Protein AF-A0A4Q6B1T3-F1 (afdb_monomer_lite)

Foldseek 3Di:
DPDPPLPWDKDKWAFAPVCLVVLVVLVVVCVVLPWDWDDGDSVRRITITIHSDPVSSVPRPRTPGD

Structure (mmCIF, N/CA/C/O backbone):
data_AF-A0A4Q6B1T3-F1
#
_entry.id   AF-A0A4Q6B1T3-F1
#
loop_
_atom_site.group_PDB
_atom_site.id
_atom_site.type_symbol
_atom_site.label_atom_id
_atom_site.label_alt_id
_atom_site.label_comp_id
_atom_site.label_asym_id
_atom_site.label_entity_id
_atom_site.label_seq_id
_atom_site.pdbx_PDB_ins_code
_atom_site.Cartn_x
_atom_site.Cartn_y
_atom_site.Cartn_z
_atom_site.occupancy
_atom_site.B_iso_or_equiv
_atom_site.auth_seq_id
_atom_site.auth_comp_id
_atom_site.auth_asym_id
_atom_site.auth_atom_id
_atom_site.pdbx_PDB_model_num
ATOM 1 N N . MET A 1 1 ? -14.505 9.674 28.746 1.00 39.28 1 MET A N 1
ATOM 2 C CA . MET A 1 1 ? -14.913 9.238 27.391 1.00 39.28 1 MET A CA 1
ATOM 3 C C . MET A 1 1 ? -13.856 8.290 26.826 1.00 39.28 1 MET A C 1
ATOM 5 O O . MET A 1 1 ? -12.801 8.755 26.418 1.00 39.2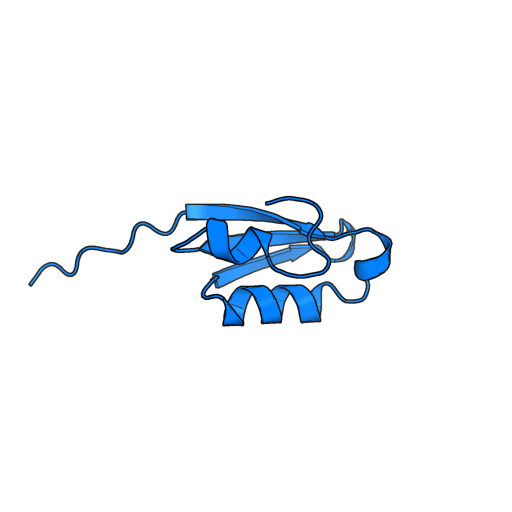8 1 MET A O 1
ATOM 9 N N . LYS A 1 2 ? -14.073 6.967 26.851 1.00 41.19 2 LYS A N 1
ATOM 10 C CA . LYS A 1 2 ? -13.166 6.009 26.192 1.00 41.19 2 LYS A CA 1
ATOM 11 C C . LYS A 1 2 ? -13.559 5.951 24.713 1.00 41.19 2 LYS A C 1
ATOM 13 O O . LYS A 1 2 ? -14.535 5.293 24.373 1.00 41.19 2 LYS A O 1
ATOM 18 N N . LYS A 1 3 ? -12.870 6.711 23.852 1.00 42.50 3 LYS A N 1
ATOM 19 C CA . LYS A 1 3 ? -13.027 6.597 22.393 1.00 42.50 3 LYS A CA 1
ATOM 20 C C . LYS A 1 3 ? -12.717 5.146 22.023 1.00 42.50 3 LYS A C 1
ATOM 22 O O . LYS A 1 3 ? -11.595 4.696 22.238 1.00 42.50 3 LYS A O 1
ATOM 27 N N . GLY A 1 4 ? -13.718 4.410 21.541 1.00 42.25 4 GLY A N 1
ATOM 28 C CA . GLY A 1 4 ? -13.521 3.069 21.007 1.00 42.25 4 GLY A CA 1
ATOM 29 C C . GLY A 1 4 ? -12.479 3.150 19.901 1.00 42.25 4 GLY A C 1
ATOM 30 O O . GLY A 1 4 ? -12.715 3.794 18.881 1.00 42.25 4 GLY A O 1
ATOM 31 N N . ALA A 1 5 ? -11.301 2.574 20.131 1.00 51.78 5 ALA A N 1
ATOM 32 C CA . ALA A 1 5 ? -10.301 2.435 19.090 1.00 51.78 5 ALA A CA 1
ATOM 33 C C . ALA A 1 5 ? -10.963 1.649 17.954 1.00 51.78 5 ALA A C 1
ATOM 35 O O . ALA A 1 5 ? -11.338 0.489 18.148 1.00 51.78 5 ALA A O 1
ATOM 36 N N . LYS A 1 6 ? -11.172 2.284 16.791 1.00 58.66 6 LYS A N 1
ATOM 37 C CA . LYS A 1 6 ? -11.469 1.549 15.556 1.00 58.66 6 LYS A CA 1
ATOM 38 C C . LYS A 1 6 ? -10.400 0.464 15.472 1.00 58.66 6 LYS A C 1
ATOM 40 O O . LYS A 1 6 ? -9.223 0.803 15.422 1.00 58.66 6 LYS A O 1
ATOM 45 N N . LYS A 1 7 ? -10.793 -0.811 15.570 1.00 71.38 7 LYS A N 1
ATOM 46 C CA . LYS A 1 7 ? -9.862 -1.941 15.499 1.00 71.38 7 LYS A CA 1
ATOM 47 C C . LYS A 1 7 ? -9.190 -1.888 14.130 1.00 71.38 7 LYS A C 1
ATOM 49 O O . LYS A 1 7 ? -9.782 -2.325 13.149 1.00 71.38 7 LYS A O 1
ATOM 54 N N . THR A 1 8 ? -7.998 -1.308 14.061 1.00 82.38 8 THR A N 1
ATOM 55 C CA . THR A 1 8 ? -7.183 -1.338 12.855 1.00 82.38 8 THR A CA 1
ATOM 56 C C . THR A 1 8 ? -6.620 -2.746 12.716 1.00 82.38 8 THR A C 1
ATOM 58 O O . THR A 1 8 ? -6.111 -3.334 13.672 1.00 82.38 8 THR A O 1
ATOM 61 N N . LYS A 1 9 ? -6.789 -3.335 11.536 1.00 88.00 9 LYS A N 1
ATOM 62 C CA . LYS A 1 9 ? -6.240 -4.644 11.198 1.00 88.00 9 LYS A CA 1
ATOM 63 C C . LYS A 1 9 ? -4.961 -4.440 10.411 1.00 88.00 9 LYS A C 1
ATOM 65 O O . LYS A 1 9 ? -4.904 -3.551 9.567 1.00 88.00 9 LYS A O 1
ATOM 70 N N . LYS A 1 10 ? -3.959 -5.272 10.678 1.00 91.50 10 LYS A N 1
ATOM 71 C CA . LYS A 1 10 ? -2.771 -5.347 9.829 1.00 91.50 10 LYS A CA 1
ATOM 72 C C . LYS A 1 10 ? -3.146 -6.002 8.503 1.00 91.50 10 LYS A C 1
ATOM 74 O O . LYS A 1 10 ? -3.973 -6.913 8.500 1.00 91.50 10 LYS A O 1
ATOM 79 N N . PHE A 1 11 ? -2.548 -5.539 7.418 1.00 91.50 11 PHE A N 1
ATOM 80 C CA . PHE A 1 11 ? -2.717 -6.110 6.090 1.00 91.50 11 PHE A CA 1
ATOM 81 C C . PHE A 1 11 ? -1.368 -6.216 5.379 1.00 91.50 11 PHE A C 1
ATOM 83 O O . PHE A 1 11 ? -0.407 -5.525 5.735 1.00 91.50 11 PHE A O 1
ATOM 90 N N . ILE A 1 12 ? -1.319 -7.099 4.386 1.00 92.88 12 ILE A N 1
ATOM 91 C CA . ILE A 1 12 ? -0.172 -7.283 3.502 1.00 92.88 12 ILE A CA 1
ATOM 92 C C . ILE A 1 12 ? -0.722 -7.242 2.082 1.00 92.88 12 ILE A C 1
ATOM 94 O O . ILE A 1 12 ? -1.278 -8.221 1.602 1.00 92.88 12 ILE A O 1
ATOM 98 N N . ALA A 1 13 ? -0.581 -6.097 1.427 1.00 91.69 13 ALA A N 1
ATOM 99 C CA . ALA A 1 13 ? -0.932 -5.946 0.029 1.00 91.69 13 ALA A CA 1
ATOM 100 C C . ALA A 1 13 ? 0.231 -6.416 -0.847 1.00 91.69 13 ALA A C 1
ATOM 102 O O . ALA A 1 13 ? 1.376 -6.010 -0.650 1.00 91.69 13 ALA A O 1
ATOM 103 N N . VAL A 1 14 ? -0.070 -7.248 -1.832 1.00 92.56 14 VAL A N 1
ATOM 104 C CA . VAL A 1 14 ? 0.847 -7.637 -2.901 1.00 92.56 14 VAL A CA 1
ATOM 105 C C . VAL A 1 14 ? 0.441 -6.864 -4.143 1.00 92.56 14 VAL A C 1
ATOM 107 O O . VAL A 1 14 ? -0.715 -6.919 -4.552 1.00 92.56 14 VAL A O 1
ATOM 110 N N . VAL A 1 15 ? 1.381 -6.140 -4.728 1.00 91.69 15 VAL A N 1
ATOM 111 C CA . VAL A 1 15 ? 1.229 -5.370 -5.961 1.00 91.69 15 VAL A CA 1
ATOM 112 C C . VAL A 1 15 ? 1.492 -6.270 -7.167 1.00 91.69 15 VAL A C 1
ATOM 114 O O . VAL A 1 15 ? 2.248 -7.240 -7.082 1.00 91.69 15 VAL A O 1
ATOM 117 N N . GLU A 1 16 ? 0.823 -5.991 -8.281 1.00 89.12 16 GLU A N 1
ATOM 118 C CA . GLU A 1 16 ? 1.064 -6.686 -9.546 1.00 89.12 16 GLU A CA 1
ATOM 119 C C . GLU A 1 16 ? 2.491 -6.420 -10.058 1.00 89.12 16 GLU A C 1
ATOM 121 O O . GLU A 1 16 ? 3.027 -5.322 -9.908 1.00 89.12 16 GLU A O 1
ATOM 126 N N . GLU A 1 17 ? 3.135 -7.429 -10.652 1.00 84.50 17 GLU A N 1
ATOM 127 C CA . GLU A 1 17 ? 4.550 -7.347 -11.056 1.00 84.50 17 GLU A CA 1
ATOM 128 C C . GLU A 1 17 ? 4.805 -6.245 -12.098 1.00 84.50 17 GLU A C 1
ATOM 130 O O . GLU A 1 17 ? 5.847 -5.596 -12.070 1.00 84.50 17 GLU A O 1
ATOM 135 N N . ASP A 1 18 ? 3.835 -5.976 -12.971 1.00 85.94 18 ASP A N 1
ATOM 136 C CA . ASP A 1 18 ? 3.869 -4.912 -13.981 1.00 85.94 18 ASP A CA 1
ATOM 137 C C . ASP A 1 18 ? 3.602 -3.508 -13.403 1.00 85.94 18 ASP A C 1
ATOM 139 O O . ASP A 1 18 ? 3.867 -2.501 -14.061 1.00 85.94 18 ASP A O 1
ATOM 143 N N . GLN A 1 19 ? 3.090 -3.424 -12.171 1.00 84.06 19 GLN A N 1
ATOM 144 C CA . GLN A 1 19 ? 2.856 -2.175 -11.441 1.00 84.06 19 GLN A CA 1
ATOM 145 C C . GLN A 1 19 ? 3.843 -1.976 -10.278 1.00 84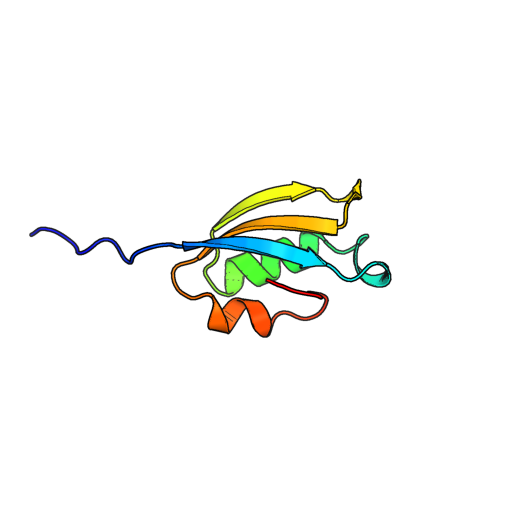.06 19 GLN A C 1
ATOM 147 O O . GLN A 1 19 ? 3.739 -0.981 -9.559 1.00 84.06 19 GLN A O 1
ATOM 152 N N . ALA A 1 20 ? 4.829 -2.866 -10.100 1.00 82.44 20 ALA A N 1
ATOM 153 C CA . ALA A 1 20 ? 5.819 -2.776 -9.023 1.00 82.44 20 ALA A CA 1
ATOM 154 C C . ALA A 1 20 ? 6.626 -1.463 -9.063 1.00 82.44 20 ALA A C 1
ATOM 156 O O . ALA A 1 20 ? 6.943 -0.895 -8.019 1.00 82.44 20 ALA A O 1
ATOM 157 N N . GLU A 1 21 ? 6.884 -0.915 -10.254 1.00 87.12 21 GLU A N 1
ATOM 158 C CA . GLU A 1 21 ? 7.532 0.397 -10.417 1.00 87.12 21 GLU A CA 1
ATOM 159 C C . GLU A 1 21 ? 6.675 1.558 -9.882 1.00 87.12 21 GLU A C 1
ATOM 161 O O . GLU A 1 21 ? 7.207 2.591 -9.480 1.00 87.12 21 GLU A O 1
ATOM 166 N N . LYS A 1 22 ? 5.351 1.370 -9.811 1.00 89.62 22 LYS A N 1
ATOM 167 C CA . LYS A 1 22 ? 4.369 2.336 -9.292 1.00 89.62 22 LYS A CA 1
ATOM 168 C C . LYS A 1 22 ? 3.902 2.005 -7.876 1.00 89.62 22 LYS A C 1
ATOM 170 O O . LYS A 1 22 ? 2.903 2.545 -7.404 1.00 89.62 22 LYS A O 1
ATOM 175 N N . ILE A 1 23 ? 4.616 1.136 -7.161 1.00 91.00 23 ILE A N 1
ATOM 176 C CA . ILE A 1 23 ? 4.265 0.738 -5.789 1.00 91.00 23 ILE A CA 1
ATOM 177 C C . ILE A 1 23 ? 4.132 1.939 -4.840 1.00 91.00 23 ILE A C 1
ATOM 179 O O . ILE A 1 23 ? 3.321 1.906 -3.917 1.00 91.00 23 ILE A O 1
ATOM 183 N N . ALA A 1 24 ? 4.898 3.009 -5.072 1.00 90.50 24 ALA A N 1
ATOM 184 C CA . ALA A 1 24 ? 4.792 4.247 -4.307 1.00 90.50 24 ALA A CA 1
ATOM 185 C C . ALA A 1 24 ? 3.428 4.929 -4.511 1.00 90.50 24 ALA A C 1
ATOM 187 O O . ALA A 1 24 ? 2.787 5.306 -3.530 1.00 90.50 24 ALA A O 1
ATOM 188 N N . ASP A 1 25 ? 2.952 4.998 -5.757 1.00 92.06 25 ASP A N 1
ATOM 189 C CA . ASP A 1 25 ? 1.643 5.564 -6.092 1.00 92.06 25 ASP A CA 1
ATOM 190 C C . ASP A 1 25 ? 0.513 4.720 -5.484 1.00 92.06 25 ASP A C 1
ATOM 192 O O . ASP A 1 25 ? -0.409 5.258 -4.873 1.00 92.06 25 ASP A O 1
ATOM 196 N N . ILE A 1 26 ? 0.625 3.389 -5.561 1.00 91.50 26 ILE A N 1
ATOM 197 C CA . ILE A 1 26 ? -0.341 2.447 -4.969 1.00 91.50 26 ILE A CA 1
ATOM 198 C C . ILE A 1 26 ? -0.370 2.578 -3.441 1.00 91.50 26 ILE A C 1
ATOM 200 O O . ILE A 1 26 ? -1.438 2.565 -2.827 1.00 91.50 26 ILE A O 1
ATOM 204 N N . ALA A 1 27 ? 0.792 2.742 -2.803 1.00 91.88 27 ALA A N 1
ATOM 205 C CA . ALA A 1 27 ? 0.871 2.988 -1.368 1.00 91.88 27 ALA A CA 1
ATOM 206 C C . ALA A 1 27 ? 0.168 4.297 -0.978 1.00 91.88 27 ALA A C 1
ATOM 208 O O . ALA A 1 27 ? -0.488 4.351 0.063 1.00 91.88 27 ALA A O 1
ATOM 209 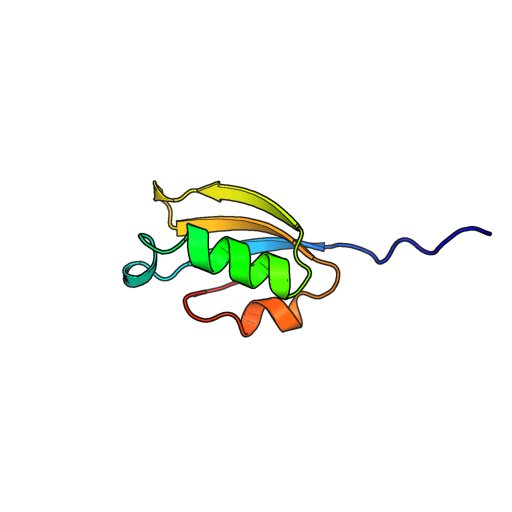N N . ASP A 1 28 ? 0.262 5.341 -1.800 1.00 92.62 28 ASP A N 1
ATOM 210 C CA . ASP A 1 28 ? -0.448 6.596 -1.561 1.00 92.62 28 ASP A CA 1
ATOM 211 C C . ASP A 1 28 ? -1.955 6.494 -1.842 1.00 92.62 28 ASP A C 1
ATOM 213 O O . ASP A 1 28 ? -2.744 7.100 -1.113 1.00 92.62 28 ASP A O 1
ATOM 217 N N . GLU A 1 29 ? -2.391 5.688 -2.815 1.00 92.25 29 GLU A N 1
ATOM 218 C CA . GLU A 1 29 ? -3.813 5.354 -2.992 1.00 92.25 29 GLU A CA 1
ATOM 219 C C . GLU A 1 29 ? -4.377 4.615 -1.774 1.00 92.25 29 GL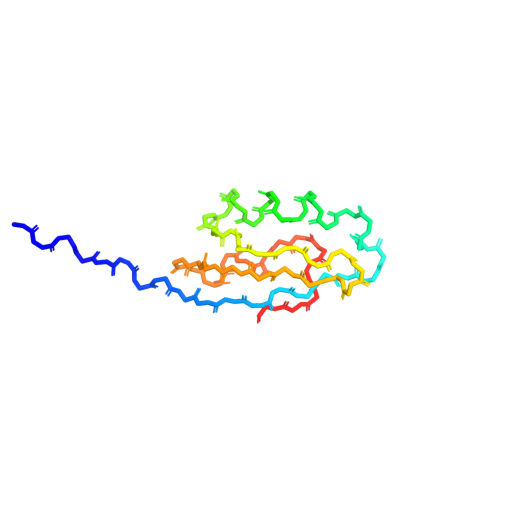U A C 1
ATOM 221 O O . GLU A 1 29 ? -5.407 5.016 -1.229 1.00 92.25 29 GLU A O 1
ATOM 226 N N . LEU A 1 30 ? -3.656 3.616 -1.256 1.00 90.69 30 LEU A N 1
ATOM 227 C CA . LEU A 1 30 ? -4.027 2.917 -0.024 1.00 90.69 30 LEU A CA 1
ATOM 228 C C . LEU A 1 30 ? -4.179 3.888 1.159 1.00 90.69 30 LEU A C 1
ATOM 230 O O . LEU A 1 30 ? -5.126 3.770 1.943 1.00 90.69 30 LEU A O 1
ATOM 234 N N . LYS A 1 31 ? -3.291 4.886 1.281 1.00 91.19 31 LYS A N 1
ATOM 235 C CA . LYS A 1 31 ? -3.417 5.931 2.313 1.00 91.19 31 LYS A CA 1
ATOM 236 C C . LYS A 1 31 ? -4.675 6.774 2.138 1.00 91.19 31 LYS A C 1
ATOM 238 O O . LYS A 1 31 ? -5.333 7.079 3.133 1.00 91.19 31 LYS A O 1
ATOM 243 N N . LYS A 1 32 ? -5.029 7.137 0.901 1.00 90.88 32 LYS A N 1
ATOM 244 C CA . LYS A 1 32 ? -6.257 7.896 0.598 1.00 90.88 32 LYS A CA 1
ATOM 245 C C . LYS A 1 32 ? -7.519 7.119 0.977 1.00 90.88 32 LYS A C 1
ATOM 247 O O . LYS A 1 32 ? -8.459 7.722 1.489 1.00 90.88 32 LYS A O 1
ATOM 252 N N . GLU A 1 33 ? -7.501 5.795 0.837 1.00 88.94 33 GLU A N 1
ATOM 253 C CA . GLU A 1 33 ? -8.586 4.904 1.284 1.00 88.94 33 GLU A CA 1
ATOM 254 C C . GLU A 1 33 ? -8.669 4.741 2.816 1.00 88.94 33 GLU A C 1
ATOM 256 O O . GLU A 1 33 ? -9.628 4.174 3.353 1.00 88.94 33 GLU A O 1
ATOM 261 N N . GLY A 1 34 ? -7.697 5.293 3.546 1.00 88.00 34 GLY A N 1
ATOM 262 C CA . GLY A 1 34 ? -7.654 5.302 5.005 1.00 88.00 34 GLY A CA 1
ATOM 263 C C . GLY A 1 34 ? -6.756 4.227 5.613 1.00 88.00 34 GLY A C 1
ATOM 264 O O . GLY A 1 34 ? -6.839 3.993 6.823 1.00 88.00 34 GLY A O 1
ATOM 265 N N . ALA A 1 35 ? -5.901 3.581 4.815 1.00 91.06 35 ALA A N 1
ATOM 266 C CA . ALA A 1 35 ? -4.821 2.762 5.345 1.00 91.06 35 ALA A CA 1
ATOM 267 C C . ALA A 1 35 ? -3.685 3.631 5.904 1.00 91.06 35 ALA A C 1
ATOM 269 O O . ALA A 1 35 ? -3.411 4.739 5.457 1.00 91.06 35 ALA A O 1
ATOM 270 N N . 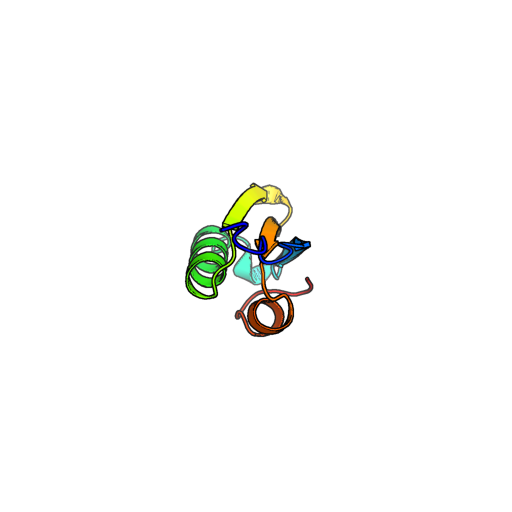SER A 1 36 ? -2.978 3.099 6.887 1.00 92.75 36 SER A N 1
ATOM 271 C CA . SER A 1 36 ? -1.691 3.598 7.353 1.00 92.75 36 SER A CA 1
ATOM 272 C C . SER A 1 36 ? -0.628 2.626 6.876 1.00 92.75 36 SER A C 1
ATOM 274 O O . SER A 1 36 ? -0.682 1.449 7.219 1.00 92.75 36 SER A O 1
ATOM 276 N N . ILE A 1 37 ? 0.300 3.098 6.051 1.00 92.94 37 ILE A N 1
ATOM 277 C CA . ILE A 1 37 ? 1.374 2.264 5.511 1.00 92.94 37 ILE A CA 1
ATOM 278 C C . ILE A 1 37 ? 2.518 2.223 6.515 1.00 92.94 37 ILE A C 1
ATOM 280 O O . ILE A 1 37 ? 3.017 3.273 6.914 1.00 92.94 37 ILE A O 1
ATOM 284 N N . ASP A 1 38 ? 2.921 1.014 6.892 1.00 92.62 38 ASP A N 1
ATOM 285 C CA . ASP A 1 38 ? 4.045 0.770 7.794 1.00 92.62 38 ASP A CA 1
ATOM 286 C C . ASP A 1 38 ? 5.336 0.565 6.989 1.00 92.62 38 ASP A C 1
ATOM 288 O O . ASP A 1 38 ? 6.369 1.156 7.303 1.00 92.62 38 ASP A O 1
ATOM 292 N N . GLN A 1 39 ? 5.282 -0.246 5.924 1.00 92.38 39 GLN A N 1
ATOM 293 C CA . GLN A 1 39 ? 6.450 -0.562 5.103 1.00 92.38 39 GLN A CA 1
ATOM 294 C C . GLN A 1 39 ? 6.077 -0.774 3.632 1.00 92.38 39 GLN A C 1
ATOM 296 O O . GLN A 1 39 ? 5.061 -1.384 3.308 1.00 92.38 39 GLN A O 1
ATOM 301 N N . VAL A 1 40 ? 6.944 -0.305 2.735 1.00 92.56 40 VAL A N 1
ATOM 302 C CA . VAL A 1 40 ? 6.848 -0.529 1.288 1.00 92.56 40 VAL A CA 1
ATOM 303 C C . VAL A 1 40 ? 8.104 -1.268 0.841 1.00 92.56 40 VAL A C 1
ATOM 305 O O . VAL A 1 40 ? 9.212 -0.749 0.957 1.00 92.56 40 VAL A O 1
ATOM 308 N N . MET A 1 41 ? 7.938 -2.493 0.354 1.00 90.38 41 MET A N 1
ATOM 309 C CA . MET A 1 41 ? 8.997 -3.334 -0.197 1.00 90.38 41 MET A CA 1
ATOM 310 C C . MET A 1 41 ? 8.876 -3.352 -1.720 1.00 90.38 41 MET A C 1
ATOM 312 O O . MET A 1 41 ? 8.286 -4.256 -2.306 1.00 90.38 41 MET A O 1
ATOM 316 N N . SER A 1 42 ? 9.449 -2.339 -2.368 1.00 84.50 42 SER A N 1
ATOM 317 C CA . SER A 1 42 ? 9.412 -2.172 -3.828 1.00 84.50 42 SER A CA 1
ATOM 318 C C . SER A 1 42 ? 10.052 -3.326 -4.597 1.00 84.50 42 SER A C 1
ATOM 320 O O . SER A 1 42 ? 9.546 -3.703 -5.645 1.00 84.50 42 SER A O 1
ATOM 322 N N . PHE A 1 43 ? 11.107 -3.940 -4.055 1.00 83.81 43 PHE A N 1
ATOM 323 C CA . PHE A 1 43 ? 11.769 -5.083 -4.692 1.00 83.81 43 PHE A CA 1
ATOM 324 C C . PHE A 1 43 ? 10.875 -6.329 -4.786 1.00 83.81 43 PHE A C 1
ATOM 326 O O . PHE A 1 43 ? 10.965 -7.077 -5.752 1.00 83.81 43 PHE A O 1
ATOM 333 N N . THR A 1 44 ? 10.018 -6.562 -3.787 1.00 87.31 44 THR A N 1
ATOM 334 C CA . THR A 1 44 ? 9.121 -7.729 -3.742 1.00 87.31 44 THR A CA 1
ATOM 335 C C . THR A 1 44 ? 7.687 -7.398 -4.147 1.00 87.31 44 THR A C 1
ATOM 337 O O . THR A 1 44 ? 6.856 -8.300 -4.202 1.00 87.31 44 THR A O 1
ATOM 340 N N . GLY A 1 45 ? 7.373 -6.122 -4.398 1.00 90.00 45 GLY A N 1
ATOM 341 C CA . GLY A 1 45 ? 6.010 -5.678 -4.681 1.00 90.00 45 GLY A CA 1
ATOM 342 C C . GLY A 1 45 ? 5.085 -5.719 -3.461 1.00 90.00 45 GLY A C 1
ATOM 343 O O . GLY A 1 45 ? 3.878 -5.815 -3.630 1.00 90.00 45 GLY A O 1
ATOM 344 N N . ILE A 1 46 ? 5.598 -5.701 -2.227 1.00 92.50 46 ILE A N 1
ATOM 345 C CA . ILE A 1 46 ? 4.766 -5.881 -1.023 1.00 92.50 46 ILE A CA 1
ATOM 346 C C . ILE A 1 46 ? 4.606 -4.561 -0.267 1.00 92.50 46 ILE A C 1
ATOM 348 O O . ILE A 1 46 ? 5.585 -3.879 0.024 1.00 92.50 46 ILE A O 1
ATOM 352 N N . ILE A 1 47 ? 3.380 -4.229 0.128 1.00 93.38 47 ILE A N 1
ATOM 353 C CA . ILE A 1 47 ? 3.053 -3.091 0.988 1.00 93.38 47 ILE A CA 1
ATOM 354 C C . ILE A 1 47 ? 2.402 -3.626 2.263 1.00 93.38 47 ILE A C 1
ATOM 356 O O . ILE A 1 47 ? 1.398 -4.331 2.210 1.00 93.38 47 ILE A O 1
ATOM 360 N N . THR A 1 48 ? 2.945 -3.281 3.424 1.00 93.81 48 THR A N 1
ATOM 361 C CA . THR A 1 48 ? 2.353 -3.638 4.715 1.00 93.81 48 THR A CA 1
ATOM 362 C C . THR A 1 48 ? 1.842 -2.400 5.423 1.00 93.81 48 THR A C 1
ATOM 364 O O . THR A 1 48 ? 2.381 -1.297 5.293 1.00 93.81 48 THR A O 1
ATOM 367 N N . GLY A 1 49 ? 0.770 -2.575 6.179 1.00 93.56 49 GLY A N 1
ATOM 368 C CA . GLY A 1 49 ? 0.172 -1.470 6.897 1.00 93.56 49 GLY A CA 1
ATOM 369 C C . GLY A 1 49 ? -0.939 -1.904 7.825 1.00 93.56 49 GLY A C 1
ATOM 370 O O . GLY A 1 49 ? -1.204 -3.092 8.031 1.00 93.56 49 GLY A O 1
ATOM 371 N N . THR A 1 50 ? -1.646 -0.913 8.347 1.00 93.44 50 THR A N 1
ATOM 372 C CA . THR A 1 50 ? -2.865 -1.095 9.121 1.00 93.44 50 THR A CA 1
ATOM 373 C C . THR A 1 50 ? -4.032 -0.357 8.486 1.00 93.44 50 THR A C 1
ATOM 375 O O . THR A 1 50 ? -3.888 0.747 7.978 1.00 93.44 50 THR A O 1
ATOM 378 N N . THR A 1 51 ? -5.219 -0.951 8.511 1.00 90.12 51 THR A N 1
ATOM 379 C CA . THR A 1 51 ? -6.438 -0.327 7.991 1.00 90.12 51 THR A CA 1
ATOM 380 C C . THR A 1 51 ? -7.608 -0.543 8.943 1.00 90.12 51 THR A C 1
ATOM 382 O O . THR A 1 51 ? -7.733 -1.623 9.530 1.00 90.12 51 THR A O 1
ATOM 385 N N . PRO A 1 52 ? -8.490 0.450 9.135 1.00 87.88 52 PRO A N 1
ATOM 386 C CA . PRO A 1 52 ? -9.768 0.224 9.797 1.00 87.88 52 PRO A CA 1
ATOM 387 C C . PRO A 1 52 ? -10.741 -0.589 8.926 1.00 87.88 52 PRO A C 1
ATOM 389 O O . PRO A 1 52 ? -11.692 -1.149 9.469 1.00 87.88 52 PRO A O 1
ATOM 392 N N . ASP A 1 53 ? -10.518 -0.656 7.609 1.00 86.38 53 ASP A N 1
ATOM 393 C CA . ASP A 1 53 ? -11.417 -1.289 6.644 1.00 86.38 53 ASP A CA 1
ATOM 394 C C . ASP A 1 53 ? -10.627 -1.972 5.511 1.00 86.38 53 ASP A C 1
ATOM 396 O O . ASP A 1 53 ? -10.066 -1.315 4.636 1.00 86.38 53 ASP A O 1
ATOM 400 N N . MET A 1 54 ? -10.557 -3.308 5.539 1.00 84.81 54 MET A N 1
ATOM 401 C CA . MET A 1 54 ? -9.872 -4.087 4.496 1.00 84.81 54 MET A CA 1
ATOM 402 C C . MET A 1 54 ? -10.632 -4.100 3.168 1.00 84.81 54 MET A C 1
ATOM 404 O O . MET A 1 54 ? -10.003 -4.235 2.124 1.00 84.81 54 MET A O 1
ATOM 408 N N . GLN A 1 55 ? -11.966 -3.973 3.180 1.00 84.75 55 GLN A N 1
ATOM 409 C CA . GLN A 1 55 ? -12.756 -4.103 1.950 1.00 84.75 55 GLN A CA 1
ATOM 410 C C . GLN A 1 55 ? -12.450 -2.979 0.964 1.00 84.75 55 GLN A C 1
ATOM 412 O O . GLN A 1 55 ? -12.450 -3.212 -0.241 1.00 84.75 55 GLN A O 1
ATOM 417 N N . LYS A 1 56 ? -12.116 -1.790 1.474 1.00 84.31 56 LYS A N 1
ATOM 418 C CA . LYS A 1 56 ? -11.714 -0.645 0.651 1.00 84.31 56 LYS A CA 1
ATOM 419 C C . LYS A 1 56 ? -10.386 -0.858 -0.067 1.00 84.31 56 LYS A C 1
ATOM 421 O O . LYS A 1 56 ? -10.232 -0.419 -1.198 1.00 84.31 56 LYS A O 1
ATOM 426 N N . LEU A 1 57 ? -9.450 -1.574 0.559 1.00 83.50 57 LEU A N 1
ATOM 427 C CA . LEU A 1 57 ? -8.120 -1.790 -0.016 1.00 83.50 57 LEU A CA 1
ATOM 428 C C . LEU A 1 57 ? -8.146 -2.759 -1.201 1.00 83.50 57 LEU A C 1
ATOM 430 O O . LEU A 1 57 ? -7.362 -2.599 -2.126 1.00 83.50 57 LEU A O 1
ATOM 434 N N . ASN A 1 58 ? -9.081 -3.715 -1.210 1.00 82.56 58 ASN A N 1
ATOM 435 C CA . ASN A 1 58 ? -9.252 -4.650 -2.328 1.00 82.56 58 ASN A CA 1
ATOM 436 C C . ASN A 1 58 ? -9.680 -3.968 -3.640 1.00 82.56 58 ASN A C 1
ATOM 438 O O . ASN A 1 58 ? -9.597 -4.588 -4.695 1.00 82.56 58 ASN A O 1
ATOM 442 N N . GLY A 1 59 ? -10.169 -2.725 -3.587 1.00 81.44 59 GLY A N 1
ATOM 443 C CA . GLY A 1 59 ? -10.561 -1.958 -4.771 1.00 81.44 59 GLY A CA 1
ATOM 444 C C . GLY A 1 59 ? -9.433 -1.133 -5.396 1.00 81.44 59 GLY A C 1
ATOM 445 O O . GLY A 1 59 ? -9.647 -0.538 -6.451 1.00 81.44 59 GLY A O 1
ATOM 446 N N . VAL A 1 60 ? -8.257 -1.064 -4.760 1.00 86.62 60 VAL A N 1
ATOM 447 C CA . VAL A 1 60 ? -7.129 -0.264 -5.254 1.00 86.62 60 VAL A CA 1
ATOM 448 C C . VAL A 1 60 ? -6.506 -0.943 -6.471 1.00 86.62 60 VAL A C 1
ATOM 450 O O . VAL A 1 60 ? -6.212 -2.140 -6.471 1.00 86.62 60 VAL A O 1
ATOM 453 N N . ARG A 1 61 ? -6.313 -0.168 -7.538 1.00 85.31 61 ARG A N 1
ATOM 454 C CA . ARG A 1 61 ? -5.848 -0.684 -8.825 1.00 85.31 61 ARG A CA 1
ATOM 455 C C . ARG A 1 61 ? -4.356 -1.018 -8.752 1.00 85.31 61 ARG A C 1
ATOM 457 O O . ARG A 1 61 ? -3.564 -0.225 -8.259 1.00 85.31 61 ARG A O 1
ATOM 464 N N . GLY A 1 62 ? -3.973 -2.186 -9.267 1.00 85.12 62 GLY A N 1
ATOM 465 C CA . GLY A 1 62 ? -2.593 -2.682 -9.206 1.00 85.12 62 GLY A CA 1
ATOM 466 C C . GLY A 1 62 ? -2.276 -3.500 -7.952 1.00 85.12 62 GLY A C 1
ATOM 467 O O . GLY A 1 62 ? -1.137 -3.922 -7.780 1.00 85.12 62 GLY A O 1
ATOM 468 N N . ILE A 1 63 ? -3.261 -3.761 -7.085 1.00 87.94 63 ILE A N 1
ATOM 469 C CA . ILE A 1 63 ? -3.135 -4.736 -5.999 1.00 87.94 63 ILE A CA 1
ATOM 470 C C . ILE A 1 63 ? -3.606 -6.104 -6.489 1.00 87.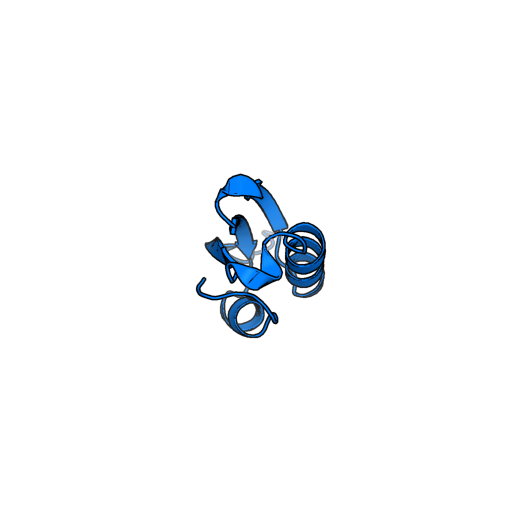94 63 ILE A C 1
ATOM 472 O O . ILE A 1 63 ? -4.752 -6.280 -6.890 1.00 87.94 63 ILE A O 1
ATOM 476 N N . LYS A 1 64 ? -2.714 -7.087 -6.392 1.00 88.38 64 LYS A N 1
ATOM 477 C CA . LYS A 1 64 ? -2.965 -8.496 -6.691 1.00 88.38 64 LYS A CA 1
ATOM 478 C C . LYS A 1 64 ? -3.729 -9.201 -5.567 1.00 88.38 64 LYS A C 1
ATOM 480 O O . LYS A 1 64 ? -4.562 -10.058 -5.840 1.00 88.38 64 LYS A O 1
ATOM 485 N N . SER A 1 65 ? -3.406 -8.895 -4.305 1.00 85.31 65 SER A N 1
ATOM 486 C CA . SER A 1 65 ? -4.041 -9.493 -3.115 1.00 85.31 65 SER A CA 1
ATOM 487 C C . SER A 1 65 ? -3.790 -8.656 -1.856 1.00 85.31 65 SER A C 1
ATOM 489 O O . SER A 1 65 ? -2.747 -8.012 -1.777 1.00 85.31 65 SER A O 1
ATOM 491 N N . VAL A 1 66 ? -4.694 -8.714 -0.866 1.00 82.00 66 VAL A N 1
ATOM 492 C CA . VAL A 1 66 ? -4.602 -8.082 0.476 1.00 82.00 66 VAL A CA 1
ATOM 493 C C . VAL A 1 66 ? -4.941 -9.069 1.589 1.00 82.00 66 VAL A C 1
ATOM 495 O O . VAL A 1 66 ? -5.815 -9.932 1.348 1.00 82.00 66 VAL A O 1
#

Radius of gyration: 12.16 Å; chains: 1; bounding box: 27×19×41 Å

Secondary structure (DSSP, 8-state):
-------PEEEEEEEPGGGGGGHHHHHHHHHHTT-EEEEEETTTTEEEEEES-HHHHTTSTTEEE-

pLDDT: mean 84.65, std 13.06, range [39.28, 93.81]

Sequence (66 aa):
MKKGAKKTKKFIAVVEEDQAEKIADIADELKKEGASIDQVMSFTGIITGTTPDMQKLNGVRGIKSV